Protein AF-A0A920VGA7-F1 (afdb_monomer)

Foldseek 3Di:
DLQVDQPAADEPPADQQQLDDLQVVLQVQQVSLVSNVNRYAHEYELDDDPVVCVVSVHDNVCSVVSRVQSVCSSLQQQQDQLGFDDGPVDTDGRDHDPPHHPDPPHHHYHYDDPDDDDPPPPPVPDDDDD

Structure (mmCIF, N/CA/C/O backbone):
data_AF-A0A920VGA7-F1
#
_entry.id   AF-A0A920VGA7-F1
#
loop_
_atom_site.group_PDB
_atom_site.id
_atom_site.type_symbol
_atom_site.label_atom_id
_atom_site.label_alt_id
_atom_site.label_comp_id
_atom_site.label_asym_id
_atom_site.label_entity_id
_atom_site.label_seq_id
_atom_site.pdbx_PDB_ins_code
_atom_site.Cartn_x
_atom_site.Cartn_y
_atom_site.Cartn_z
_atom_site.occupancy
_atom_site.B_iso_or_equiv
_atom_site.auth_seq_id
_atom_site.auth_comp_id
_atom_site.auth_asym_id
_atom_site.auth_atom_id
_atom_site.pdbx_PDB_model_num
ATOM 1 N N . MET A 1 1 ? 1.602 2.638 18.599 1.00 70.62 1 MET A N 1
ATOM 2 C CA . MET A 1 1 ? 0.534 3.655 18.769 1.00 70.62 1 MET A CA 1
ATOM 3 C C . MET A 1 1 ? -0.868 3.050 18.781 1.00 70.62 1 MET A C 1
ATOM 5 O O . MET A 1 1 ? -1.599 3.328 19.724 1.00 70.62 1 MET A O 1
ATOM 9 N N . ALA A 1 2 ? -1.231 2.187 17.821 1.00 75.81 2 ALA A N 1
ATOM 10 C CA . ALA A 1 2 ? -2.566 1.571 17.742 1.00 75.81 2 ALA A CA 1
ATOM 11 C C . ALA A 1 2 ? -3.038 0.872 19.026 1.00 75.81 2 ALA A C 1
ATOM 13 O O . ALA A 1 2 ? -4.103 1.208 19.531 1.00 75.81 2 ALA A O 1
ATOM 14 N N . GLY A 1 3 ? -2.209 0.010 19.623 1.00 83.88 3 GLY A N 1
ATOM 15 C CA . GLY A 1 3 ? -2.553 -0.677 20.876 1.00 83.88 3 GLY A CA 1
ATOM 16 C C . GLY A 1 3 ? -2.534 0.197 22.140 1.00 83.88 3 GLY A C 1
ATOM 17 O O . GLY A 1 3 ? -2.891 -0.275 23.213 1.00 83.88 3 GLY A O 1
ATOM 18 N N . ARG A 1 4 ? -2.097 1.463 22.053 1.00 88.69 4 ARG A N 1
ATOM 19 C CA . ARG A 1 4 ? -1.989 2.377 23.210 1.00 88.69 4 ARG A CA 1
ATOM 20 C C . ARG A 1 4 ? -3.116 3.409 23.266 1.00 88.69 4 ARG A C 1
ATOM 22 O O . ARG A 1 4 ? -3.335 4.001 24.316 1.00 88.69 4 ARG A O 1
ATOM 29 N N . THR A 1 5 ? -3.835 3.627 22.166 1.00 89.31 5 THR A N 1
ATOM 30 C CA . THR A 1 5 ? -4.934 4.596 22.080 1.00 89.31 5 THR A CA 1
ATOM 31 C C . THR A 1 5 ? -6.226 3.888 21.691 1.00 89.31 5 THR A C 1
ATOM 33 O O . THR A 1 5 ? -6.201 2.943 20.911 1.00 89.31 5 THR A O 1
ATOM 36 N N . LYS A 1 6 ? -7.367 4.346 22.223 1.00 87.44 6 LYS A N 1
ATOM 37 C CA . LYS A 1 6 ? -8.682 3.734 21.944 1.00 87.44 6 LYS A CA 1
ATOM 38 C C . LYS A 1 6 ? -9.578 4.555 21.009 1.00 87.44 6 LYS A C 1
ATOM 40 O O . LYS A 1 6 ? -10.495 4.002 20.425 1.00 87.44 6 LYS A O 1
ATOM 45 N N . LYS A 1 7 ? -9.339 5.868 20.884 1.00 89.38 7 LYS A N 1
ATOM 46 C CA . LYS A 1 7 ? -10.227 6.796 20.149 1.00 89.38 7 LYS A CA 1
ATOM 47 C C . LYS A 1 7 ? -9.566 7.500 18.961 1.00 89.38 7 LYS A C 1
ATOM 49 O O . LYS A 1 7 ? -10.238 7.844 18.000 1.00 89.38 7 LYS A O 1
ATOM 54 N N . ILE A 1 8 ? -8.257 7.731 19.028 1.00 92.12 8 ILE A N 1
ATOM 55 C CA . ILE A 1 8 ? -7.532 8.556 18.049 1.00 92.12 8 ILE A CA 1
ATOM 56 C C . ILE A 1 8 ? -7.408 7.808 16.716 1.00 92.12 8 ILE A C 1
ATOM 58 O O . ILE A 1 8 ? -7.026 6.641 16.719 1.00 92.12 8 ILE A O 1
ATOM 62 N N . ARG A 1 9 ? -7.697 8.452 15.581 1.00 91.31 9 ARG A N 1
ATOM 63 C CA . ARG A 1 9 ? -7.437 7.865 14.253 1.00 91.31 9 ARG A CA 1
ATOM 64 C C . ARG A 1 9 ? -5.946 7.900 13.925 1.00 91.31 9 ARG A C 1
ATOM 66 O O . ARG A 1 9 ? -5.242 8.816 14.340 1.00 91.31 9 ARG A O 1
ATOM 73 N N . ILE A 1 10 ? -5.467 6.901 13.195 1.00 90.75 10 ILE A N 1
ATOM 74 C CA . ILE A 1 10 ? -4.052 6.727 12.863 1.00 90.75 10 ILE A CA 1
ATOM 75 C C . ILE A 1 10 ? -3.914 6.914 11.367 1.00 90.75 10 ILE A C 1
ATOM 77 O O . ILE A 1 10 ? -4.550 6.198 10.605 1.00 90.75 10 ILE A O 1
ATOM 81 N N . GLY A 1 11 ? -3.112 7.891 10.960 1.00 89.81 11 GLY A N 1
ATOM 82 C CA . GLY A 1 11 ? -2.849 8.174 9.557 1.00 89.81 11 GLY A CA 1
ATOM 83 C C . GLY A 1 11 ? -1.394 7.930 9.196 1.00 89.81 11 GLY A C 1
ATOM 84 O O . GLY A 1 11 ? -0.508 8.237 9.994 1.00 89.81 11 GLY A O 1
ATOM 85 N N . THR A 1 12 ? -1.149 7.435 7.988 1.00 89.00 12 THR A N 1
ATOM 86 C CA . THR A 1 12 ? 0.165 7.544 7.342 1.00 89.00 12 THR A CA 1
ATOM 87 C C . THR A 1 12 ? 0.234 8.880 6.596 1.00 89.00 12 THR A C 1
ATOM 89 O O . THR A 1 12 ? -0.735 9.306 5.972 1.00 89.00 12 THR A O 1
ATOM 92 N N . GLY A 1 13 ? 1.355 9.596 6.690 1.00 85.38 13 GLY A N 1
ATOM 93 C CA . GLY A 1 13 ? 1.503 10.935 6.103 1.00 85.38 13 GLY A CA 1
ATOM 94 C C . GLY A 1 13 ? 2.818 11.120 5.350 1.00 85.38 13 GLY A C 1
ATOM 95 O O . GLY A 1 13 ? 3.577 12.017 5.690 1.00 85.38 13 GLY A O 1
ATOM 96 N N . VAL A 1 14 ? 3.170 10.310 4.352 1.00 87.12 14 VAL A N 1
ATOM 97 C CA . VAL A 1 14 ? 2.407 9.283 3.611 1.00 87.12 14 VAL A CA 1
ATOM 98 C C . VAL A 1 14 ? 3.257 8.022 3.444 1.00 87.12 14 VAL A C 1
ATOM 100 O O . VAL A 1 14 ? 4.476 8.098 3.565 1.00 87.12 14 VAL A O 1
ATOM 103 N N . SER A 1 15 ? 2.635 6.887 3.129 1.00 90.56 15 SER A N 1
ATOM 104 C CA . SER A 1 15 ? 3.348 5.687 2.678 1.00 90.56 15 SER A CA 1
ATOM 105 C C . SER A 1 15 ? 3.719 5.830 1.202 1.00 90.56 15 SER A C 1
ATOM 107 O O . SER A 1 15 ? 2.848 6.091 0.369 1.00 90.56 15 SER A O 1
ATOM 109 N N . VAL A 1 16 ? 5.005 5.682 0.873 1.00 91.88 16 VAL A N 1
ATOM 110 C CA . VAL A 1 16 ? 5.499 5.783 -0.509 1.00 91.88 16 VAL A CA 1
ATOM 111 C C . VAL A 1 16 ? 5.435 4.411 -1.169 1.00 91.88 16 VAL A C 1
ATOM 113 O O . VAL A 1 16 ? 6.332 3.598 -0.985 1.00 91.88 16 VAL A O 1
ATOM 116 N N . LEU A 1 17 ? 4.365 4.143 -1.917 1.00 91.56 17 LEU A N 1
ATOM 117 C CA . LEU A 1 17 ? 4.022 2.775 -2.328 1.00 91.56 17 LEU A CA 1
ATOM 118 C C . LEU A 1 17 ? 5.068 2.120 -3.236 1.00 91.56 17 LEU A C 1
ATOM 120 O O . LEU A 1 17 ? 5.325 0.934 -3.095 1.00 91.56 17 LEU A O 1
ATOM 124 N N . ASN A 1 18 ? 5.729 2.897 -4.094 1.00 92.19 18 ASN A N 1
ATOM 125 C CA . ASN A 1 18 ? 6.687 2.383 -5.080 1.00 92.19 18 ASN A CA 1
ATOM 126 C C . ASN A 1 18 ? 7.927 1.699 -4.490 1.00 92.19 18 ASN A C 1
ATOM 128 O O . ASN A 1 18 ? 8.670 1.061 -5.228 1.00 92.19 18 ASN A O 1
ATOM 132 N N . PHE A 1 19 ? 8.174 1.845 -3.188 1.00 91.56 19 PHE A N 1
ATOM 133 C CA . PHE A 1 19 ? 9.302 1.206 -2.507 1.00 91.56 19 PHE A CA 1
ATOM 134 C C . PHE A 1 19 ? 8.919 -0.090 -1.793 1.00 91.56 19 PHE A C 1
ATOM 136 O O . PHE A 1 19 ? 9.764 -0.703 -1.143 1.00 91.56 19 PHE A O 1
ATOM 143 N N . HIS A 1 20 ? 7.658 -0.501 -1.895 1.00 91.31 20 HIS A N 1
ATOM 144 C CA . HIS A 1 20 ? 7.130 -1.661 -1.202 1.00 91.31 20 HIS A CA 1
ATOM 145 C C . HIS A 1 20 ? 6.512 -2.649 -2.183 1.00 91.31 20 HIS A C 1
ATOM 147 O O . HIS A 1 20 ? 6.045 -2.287 -3.262 1.00 91.31 20 HIS A O 1
ATOM 153 N N . ASP A 1 21 ? 6.500 -3.911 -1.773 1.00 92.62 21 ASP A N 1
ATOM 154 C CA . ASP A 1 21 ? 5.732 -4.937 -2.456 1.00 92.62 21 ASP A CA 1
ATOM 155 C C . ASP A 1 21 ? 4.225 -4.717 -2.200 1.00 92.62 21 ASP A C 1
ATOM 157 O O . ASP A 1 21 ? 3.832 -4.475 -1.050 1.00 92.62 21 ASP A O 1
ATOM 161 N N . PRO A 1 22 ? 3.375 -4.769 -3.242 1.00 93.38 22 PRO A N 1
ATOM 162 C CA . PRO A 1 22 ? 1.951 -4.470 -3.114 1.00 93.38 22 PRO A CA 1
ATOM 163 C C . PRO A 1 22 ? 1.196 -5.472 -2.232 1.00 93.38 22 PRO A C 1
ATOM 165 O O . PRO A 1 22 ? 0.268 -5.076 -1.525 1.00 93.38 22 PRO A O 1
ATOM 168 N N . VAL A 1 23 ? 1.587 -6.751 -2.235 1.00 94.50 23 VAL A N 1
ATOM 169 C CA . VAL A 1 23 ? 0.926 -7.796 -1.440 1.00 94.50 23 VAL A CA 1
ATOM 170 C C . VAL A 1 23 ? 1.232 -7.583 0.035 1.00 94.50 23 VAL A C 1
ATOM 172 O O . VAL A 1 23 ? 0.313 -7.484 0.849 1.00 94.50 23 VAL A O 1
ATOM 175 N N . PHE A 1 24 ? 2.514 -7.424 0.372 1.00 93.50 24 PHE A N 1
ATOM 176 C CA . PHE A 1 24 ? 2.919 -7.148 1.749 1.00 93.50 24 PHE A CA 1
ATOM 177 C C . PHE A 1 24 ? 2.314 -5.841 2.263 1.00 93.50 24 PHE A C 1
ATOM 179 O O . PHE A 1 24 ? 1.813 -5.794 3.386 1.00 93.50 24 PHE A O 1
ATOM 186 N N . MET A 1 25 ? 2.288 -4.793 1.434 1.00 93.25 25 MET A N 1
ATOM 187 C CA . MET A 1 25 ? 1.650 -3.530 1.794 1.00 93.25 25 MET A CA 1
ATOM 188 C C . MET A 1 25 ? 0.174 -3.737 2.143 1.00 93.25 25 MET A C 1
ATOM 190 O O . MET A 1 25 ? -0.275 -3.220 3.167 1.00 93.25 25 MET A O 1
ATOM 194 N N . ALA A 1 26 ? -0.573 -4.501 1.340 1.00 94.50 26 ALA A N 1
ATOM 195 C CA . ALA A 1 26 ? -1.985 -4.789 1.583 1.00 94.50 26 ALA A CA 1
ATOM 196 C C . ALA A 1 26 ? -2.207 -5.556 2.897 1.00 94.50 26 ALA A C 1
ATOM 198 O O . ALA A 1 26 ? -3.116 -5.214 3.659 1.00 94.50 26 ALA A O 1
ATOM 199 N N . GLU A 1 27 ? -1.366 -6.545 3.202 1.00 94.81 27 GLU A N 1
ATOM 200 C CA . GLU A 1 27 ? -1.445 -7.318 4.446 1.00 94.81 27 GLU A CA 1
ATOM 201 C C . GLU A 1 27 ? -1.097 -6.484 5.682 1.00 94.81 27 GLU A C 1
ATOM 203 O O . GLU A 1 27 ? -1.836 -6.491 6.670 1.00 94.81 27 GLU A O 1
ATOM 208 N N . GLU A 1 28 ? -0.003 -5.721 5.641 1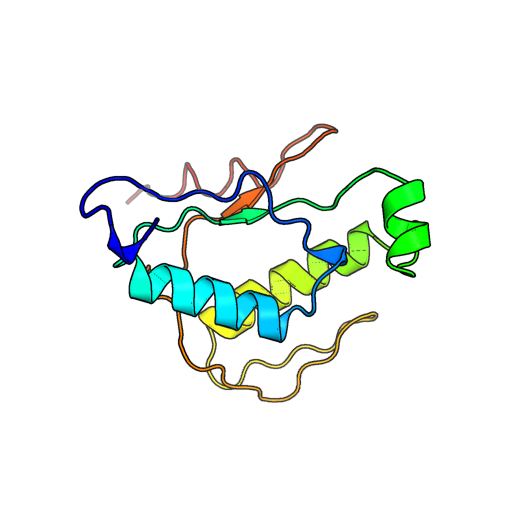.00 94.44 28 GLU A N 1
ATOM 209 C CA . GLU A 1 28 ? 0.447 -4.905 6.773 1.00 94.44 28 GLU A CA 1
ATOM 210 C C . GLU A 1 28 ? -0.580 -3.837 7.146 1.00 94.44 28 GLU A C 1
ATOM 212 O O . GLU A 1 28 ? -0.869 -3.593 8.322 1.00 94.44 28 GLU A O 1
ATOM 217 N N . THR A 1 29 ? -1.162 -3.201 6.136 1.00 94.25 29 THR A N 1
ATOM 218 C CA . THR A 1 29 ? -2.160 -2.149 6.320 1.00 94.25 29 THR A CA 1
ATOM 219 C C . THR A 1 29 ? -3.513 -2.722 6.742 1.00 94.25 29 THR A C 1
ATOM 221 O O . THR A 1 29 ? -4.160 -2.139 7.615 1.00 94.25 29 THR A O 1
ATOM 224 N N . ALA A 1 30 ? -3.908 -3.897 6.240 1.00 95.06 30 ALA A N 1
ATOM 225 C CA . ALA A 1 30 ? -5.067 -4.635 6.742 1.00 95.06 30 ALA A CA 1
ATOM 226 C C . ALA A 1 30 ? -4.892 -5.055 8.207 1.00 95.06 30 ALA A C 1
ATOM 228 O O . ALA A 1 30 ? -5.793 -4.871 9.030 1.00 95.06 30 ALA A O 1
ATOM 229 N N . MET A 1 31 ? -3.710 -5.561 8.563 1.00 94.88 31 MET A N 1
ATOM 230 C CA . MET A 1 31 ? -3.366 -5.911 9.937 1.00 94.88 31 MET A CA 1
ATOM 231 C C . MET A 1 31 ? -3.404 -4.678 10.839 1.00 94.88 31 MET A C 1
ATOM 233 O O . MET A 1 31 ? -3.961 -4.730 11.937 1.00 94.88 31 MET A O 1
ATOM 237 N N . LEU A 1 32 ? -2.851 -3.551 10.390 1.00 93.81 32 LEU A N 1
ATOM 238 C CA . LEU A 1 32 ? -2.897 -2.301 11.139 1.00 93.81 32 LEU A CA 1
ATOM 239 C C . LEU A 1 32 ? -4.337 -1.818 11.340 1.00 93.81 32 LEU A C 1
ATOM 241 O O . LEU A 1 32 ? -4.675 -1.371 12.438 1.00 93.81 32 LEU A O 1
ATOM 245 N N . ASP A 1 33 ? -5.189 -1.928 10.322 1.00 95.00 33 ASP A N 1
ATOM 246 C CA . ASP A 1 33 ? -6.603 -1.586 10.431 1.00 95.00 33 ASP A CA 1
ATOM 247 C C . ASP A 1 33 ? -7.305 -2.444 11.492 1.00 95.00 33 ASP A C 1
ATOM 249 O O . ASP A 1 33 ? -7.943 -1.907 12.405 1.00 95.00 33 ASP A O 1
ATOM 253 N N . LEU A 1 34 ? -7.077 -3.759 11.456 1.00 93.62 34 LEU A N 1
ATOM 254 C CA . LEU A 1 34 ? -7.617 -4.714 12.422 1.00 93.62 34 LEU A CA 1
ATOM 255 C C . LEU A 1 34 ? -7.138 -4.420 13.851 1.00 93.62 34 LEU A C 1
ATOM 257 O O . LEU A 1 34 ? -7.950 -4.278 14.766 1.00 93.62 34 LEU A O 1
ATOM 261 N N . LEU A 1 35 ? -5.828 -4.252 14.046 1.00 93.06 35 LEU A N 1
ATOM 262 C CA . LEU A 1 35 ? -5.232 -3.937 15.349 1.00 93.06 35 LEU A CA 1
ATOM 263 C C . LEU A 1 35 ? -5.661 -2.564 15.871 1.00 93.06 35 LEU A C 1
ATOM 265 O O . LEU A 1 35 ? -5.708 -2.333 17.082 1.00 93.06 35 LEU A O 1
ATOM 269 N N . SER A 1 36 ? -5.956 -1.627 14.970 1.00 93.00 36 SER A N 1
ATOM 270 C CA . SER A 1 36 ? -6.480 -0.318 15.337 1.00 93.00 36 SER A CA 1
ATOM 271 C C . SER A 1 36 ? -7.976 -0.353 15.661 1.00 93.00 36 SER A C 1
ATOM 273 O O . SER A 1 36 ? -8.451 0.569 16.324 1.00 93.00 36 SER A O 1
ATOM 275 N N . GLY A 1 37 ? -8.705 -1.398 15.264 1.00 93.31 37 GLY A N 1
ATOM 276 C CA . GLY A 1 37 ? -10.159 -1.468 15.378 1.00 93.31 37 GLY A CA 1
ATOM 277 C C . GLY A 1 37 ? -10.864 -0.519 14.408 1.00 93.31 37 GLY A C 1
ATOM 278 O O . GLY A 1 37 ? -11.794 0.177 14.806 1.00 93.31 37 GLY A O 1
ATOM 279 N N . GLY A 1 38 ? -10.391 -0.431 13.163 1.00 94.50 38 GLY A N 1
ATOM 280 C CA . GLY A 1 38 ? -11.033 0.373 12.120 1.00 94.50 38 GLY A CA 1
ATOM 281 C C . GLY A 1 38 ? -10.719 1.870 12.175 1.00 94.50 38 GLY A C 1
ATOM 282 O O . GLY A 1 38 ? -11.560 2.723 11.863 1.00 94.50 38 GLY A O 1
ATOM 283 N N . ARG A 1 39 ? -9.531 2.223 12.670 1.00 94.62 39 ARG A N 1
ATOM 284 C CA . ARG A 1 39 ? -9.102 3.613 12.879 1.00 94.62 39 ARG A CA 1
ATOM 285 C C . ARG A 1 39 ? -8.000 4.042 11.917 1.00 94.62 39 ARG A C 1
ATOM 287 O O . ARG A 1 39 ? -7.414 5.107 12.138 1.00 94.62 39 ARG A O 1
ATOM 294 N N . LEU A 1 40 ? -7.714 3.255 10.885 1.00 94.62 40 LEU A N 1
ATOM 295 C CA . LEU A 1 40 ? -6.679 3.569 9.913 1.00 94.62 40 LEU A CA 1
ATOM 296 C C . LEU A 1 40 ? -7.183 4.597 8.887 1.00 94.62 40 LEU A C 1
ATOM 298 O O . LEU A 1 40 ? -8.288 4.512 8.359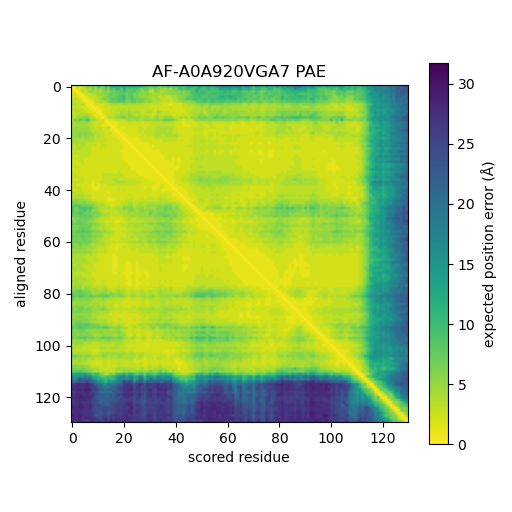 1.00 94.62 40 LEU A O 1
ATOM 302 N N . ASN A 1 41 ? -6.349 5.590 8.603 1.00 93.19 41 ASN A N 1
ATOM 303 C CA . ASN A 1 41 ? -6.421 6.448 7.428 1.00 93.19 41 ASN A CA 1
ATOM 304 C C . ASN A 1 41 ? -5.165 6.161 6.601 1.00 93.19 41 ASN A C 1
ATOM 306 O O . ASN A 1 41 ? -4.056 6.514 7.006 1.00 93.19 41 ASN A O 1
ATOM 310 N N . PHE A 1 42 ? -5.322 5.503 5.463 1.00 93.25 42 PHE A N 1
ATOM 311 C CA . PHE A 1 42 ? -4.195 5.081 4.651 1.00 93.25 42 PHE A CA 1
ATOM 312 C C . PHE A 1 42 ? -3.773 6.203 3.698 1.00 93.25 42 PHE A C 1
ATOM 314 O O . PHE A 1 42 ? -4.300 6.361 2.602 1.00 93.25 42 PHE A O 1
ATOM 321 N N . 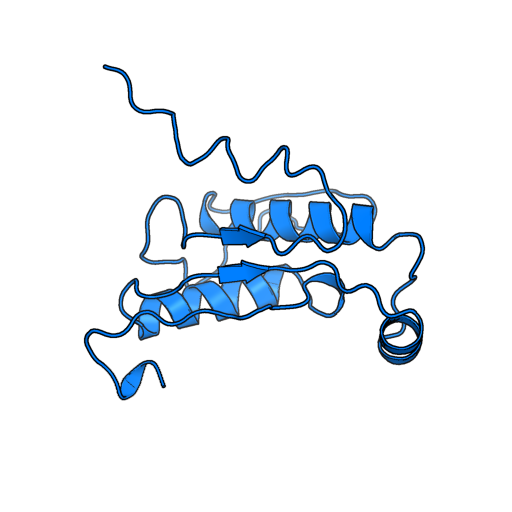GLY A 1 43 ? -2.844 7.044 4.141 1.00 92.62 43 GLY A N 1
ATOM 322 C CA . GLY A 1 43 ? -2.225 8.055 3.296 1.00 92.62 43 GLY A CA 1
ATOM 323 C C . GLY A 1 43 ? -1.174 7.435 2.382 1.00 92.62 43 GLY A C 1
ATOM 324 O O . GLY A 1 43 ? -0.191 6.864 2.858 1.00 92.62 43 GLY A O 1
ATOM 325 N N . ILE A 1 44 ? -1.366 7.591 1.079 1.00 92.56 44 ILE A N 1
ATOM 326 C CA . ILE A 1 44 ? -0.527 7.018 0.029 1.00 92.56 44 ILE A CA 1
ATOM 327 C C . ILE A 1 44 ? 0.126 8.117 -0.804 1.00 92.56 44 ILE A C 1
ATOM 329 O O . ILE A 1 44 ? -0.422 9.208 -0.995 1.00 92.56 44 ILE A O 1
ATOM 333 N N . GLY A 1 45 ? 1.320 7.831 -1.306 1.00 90.88 45 GLY A N 1
ATOM 334 C CA . GLY A 1 45 ? 2.057 8.727 -2.176 1.00 90.88 45 GLY A CA 1
ATOM 335 C C . GLY A 1 45 ? 2.962 7.975 -3.138 1.00 90.88 45 GLY A C 1
ATOM 336 O O . GLY A 1 45 ? 3.426 6.873 -2.863 1.00 90.88 45 GLY A O 1
ATOM 337 N N . ARG A 1 46 ? 3.236 8.617 -4.271 1.00 89.94 46 ARG A N 1
ATOM 338 C CA . ARG A 1 46 ? 4.136 8.093 -5.301 1.00 89.94 46 ARG A CA 1
ATOM 339 C C . ARG A 1 46 ? 5.611 8.277 -4.938 1.00 89.94 46 ARG A C 1
ATOM 341 O O . ARG A 1 46 ? 6.437 7.474 -5.326 1.00 89.94 46 ARG A O 1
ATOM 348 N N . GLY A 1 47 ? 5.971 9.331 -4.203 1.00 87.62 47 GLY A N 1
ATOM 349 C CA . GLY A 1 47 ? 7.376 9.745 -4.039 1.00 87.62 47 GLY A CA 1
ATOM 350 C C . GLY A 1 47 ? 7.908 10.459 -5.291 1.00 87.62 47 GLY A C 1
ATOM 351 O O . GLY A 1 47 ? 7.470 10.179 -6.408 1.00 87.62 47 GLY A O 1
ATOM 352 N N . GLN A 1 48 ? 8.767 11.467 -5.119 1.00 84.62 48 GLN A N 1
ATOM 353 C CA . GLN A 1 48 ? 9.193 12.374 -6.206 1.00 84.62 48 GLN A CA 1
ATOM 354 C C . GLN A 1 48 ? 10.712 12.581 -6.285 1.00 84.62 48 GLN A C 1
ATOM 356 O O . GLN A 1 48 ? 11.183 13.246 -7.200 1.00 84.62 48 GLN A O 1
ATOM 361 N N . VAL A 1 49 ? 11.489 12.064 -5.335 1.00 88.19 49 VAL A N 1
ATOM 362 C CA . VAL A 1 49 ? 12.915 12.384 -5.244 1.00 88.19 49 VAL A CA 1
ATOM 363 C C . VAL A 1 49 ? 13.720 11.337 -6.009 1.00 88.19 49 VAL A C 1
ATOM 365 O O . VAL A 1 49 ? 13.792 10.186 -5.594 1.00 88.19 49 VAL A O 1
ATOM 368 N N . VAL A 1 50 ? 14.363 11.737 -7.110 1.00 88.31 50 VAL A N 1
ATOM 369 C CA . VAL A 1 50 ? 15.155 10.837 -7.980 1.00 88.31 50 VAL A CA 1
ATOM 370 C C . VAL A 1 50 ? 16.223 10.066 -7.194 1.00 88.31 50 VAL A C 1
ATOM 372 O O . VAL A 1 50 ? 16.417 8.873 -7.407 1.00 88.31 50 VAL A O 1
ATOM 375 N N . TYR A 1 51 ? 16.876 10.726 -6.232 1.00 90.75 51 TYR A N 1
ATOM 376 C CA . TYR A 1 51 ? 17.871 10.092 -5.366 1.00 90.75 51 TYR A CA 1
ATOM 377 C C . TYR A 1 51 ? 17.291 8.936 -4.535 1.00 90.75 51 TYR A C 1
ATOM 379 O O . TYR A 1 51 ? 17.961 7.922 -4.363 1.00 90.75 51 TYR A O 1
ATOM 387 N N . GLU A 1 52 ? 16.051 9.036 -4.046 1.00 89.31 52 GLU A N 1
ATOM 388 C CA . GLU A 1 52 ? 15.418 7.938 -3.300 1.00 89.31 52 GLU A CA 1
ATOM 389 C C . GLU A 1 52 ? 15.237 6.721 -4.213 1.00 89.31 52 GLU A C 1
ATOM 391 O O . GLU A 1 52 ? 15.678 5.627 -3.876 1.00 89.31 52 GLU A O 1
ATOM 396 N N . TYR A 1 53 ? 14.703 6.929 -5.416 1.00 91.88 53 TYR A N 1
ATOM 397 C CA . TYR A 1 53 ? 14.499 5.868 -6.406 1.00 91.88 53 TYR A CA 1
ATOM 398 C C . TYR A 1 53 ? 15.795 5.150 -6.785 1.00 91.88 53 TYR A C 1
ATOM 400 O O . TYR A 1 53 ? 15.834 3.919 -6.798 1.00 91.88 53 TYR A O 1
ATOM 408 N N . ALA A 1 54 ? 16.879 5.903 -6.987 1.00 91.19 54 ALA A N 1
ATOM 409 C CA . ALA A 1 54 ? 18.194 5.330 -7.257 1.00 91.19 54 ALA A CA 1
ATOM 410 C C . ALA A 1 54 ? 18.683 4.416 -6.115 1.00 91.19 54 ALA A C 1
ATOM 412 O O . ALA A 1 54 ? 19.226 3.343 -6.375 1.00 91.19 54 ALA A O 1
ATOM 413 N N . ASN A 1 55 ? 18.453 4.794 -4.851 1.00 93.00 55 ASN A N 1
ATOM 414 C CA . ASN A 1 55 ? 18.849 3.980 -3.695 1.00 93.00 55 ASN A CA 1
ATOM 415 C C . ASN A 1 55 ? 17.962 2.746 -3.499 1.00 93.00 55 ASN A C 1
ATOM 417 O O . ASN A 1 55 ? 18.467 1.682 -3.142 1.00 93.00 55 ASN A O 1
ATOM 421 N N . PHE A 1 56 ? 16.660 2.869 -3.764 1.00 90.56 56 PHE A N 1
ATOM 422 C CA . PHE A 1 56 ? 15.719 1.747 -3.731 1.00 90.56 56 PHE A CA 1
ATOM 423 C C . PHE A 1 56 ? 15.796 0.860 -4.981 1.00 90.56 56 PHE A C 1
ATOM 425 O O . PHE A 1 56 ? 15.134 -0.173 -5.032 1.00 90.56 56 PHE A O 1
ATOM 432 N N . LYS A 1 57 ? 16.636 1.224 -5.964 1.00 91.56 57 LYS A N 1
ATOM 433 C CA . LYS A 1 57 ? 16.807 0.516 -7.244 1.00 91.56 57 LYS A CA 1
ATOM 434 C C . LYS A 1 57 ? 15.485 0.349 -8.000 1.00 91.56 57 LYS A C 1
ATOM 436 O O . LYS A 1 57 ? 15.269 -0.655 -8.674 1.00 91.56 57 LYS A O 1
ATOM 441 N N . VAL A 1 58 ? 14.612 1.344 -7.876 1.00 90.50 58 VAL A N 1
ATOM 442 C CA . VAL A 1 58 ? 13.351 1.432 -8.612 1.00 90.50 58 VAL A CA 1
ATOM 443 C C . VAL A 1 58 ? 13.544 2.452 -9.718 1.00 90.50 58 VAL A C 1
ATOM 445 O O . VAL A 1 58 ? 14.083 3.533 -9.484 1.00 90.50 58 VAL A O 1
ATOM 448 N N . ASP A 1 59 ? 13.112 2.104 -10.921 1.00 91.44 59 ASP A N 1
ATOM 449 C CA . ASP A 1 59 ? 13.157 3.029 -12.041 1.00 91.44 59 ASP A CA 1
ATOM 450 C C . ASP A 1 59 ? 12.241 4.239 -11.779 1.00 91.44 59 ASP A C 1
ATOM 452 O O . ASP A 1 59 ? 11.086 4.109 -11.365 1.00 91.44 59 ASP A O 1
ATOM 456 N N . TYR A 1 60 ? 12.800 5.432 -11.965 1.00 91.44 60 TYR A N 1
ATOM 457 C CA . TYR A 1 60 ? 12.106 6.685 -11.707 1.00 91.44 60 TYR A CA 1
ATOM 458 C C . TYR A 1 60 ? 11.099 7.012 -12.811 1.00 91.44 60 TYR A C 1
ATOM 460 O O . TYR A 1 60 ? 10.094 7.666 -12.532 1.00 91.44 60 TYR A O 1
ATOM 468 N N . ASP A 1 61 ? 11.330 6.564 -14.043 1.00 92.31 61 ASP A N 1
ATOM 469 C CA . ASP A 1 61 ? 10.465 6.932 -15.163 1.00 92.31 61 ASP A CA 1
ATOM 470 C C . ASP A 1 61 ? 9.143 6.153 -15.124 1.00 92.31 61 ASP A C 1
ATOM 472 O O . ASP A 1 61 ? 8.084 6.754 -15.287 1.00 92.31 61 ASP A O 1
ATOM 476 N N . THR A 1 62 ? 9.181 4.872 -14.741 1.00 92.44 62 THR A N 1
ATOM 477 C CA . THR A 1 62 ? 7.995 3.993 -14.585 1.00 92.44 62 THR A CA 1
ATOM 478 C C . THR A 1 62 ? 7.229 4.163 -13.266 1.00 92.44 62 THR A C 1
ATOM 480 O O . THR A 1 62 ? 6.332 3.391 -12.913 1.00 92.44 62 THR A O 1
ATOM 483 N N . ARG A 1 63 ? 7.577 5.171 -12.461 1.00 91.75 63 ARG A N 1
ATOM 484 C CA . ARG A 1 63 ? 7.033 5.335 -11.104 1.00 91.75 63 ARG A CA 1
ATOM 485 C C . ARG A 1 63 ? 5.532 5.615 -11.048 1.00 91.75 63 ARG A C 1
ATOM 487 O O . ARG A 1 63 ? 4.931 5.455 -9.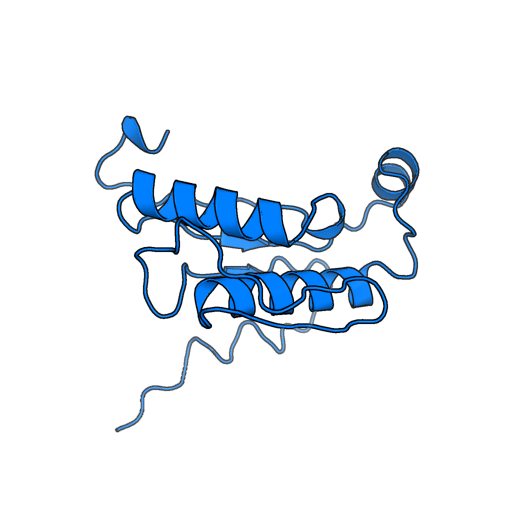989 1.00 91.75 63 ARG A O 1
ATOM 494 N N . THR A 1 64 ? 4.935 6.153 -12.108 1.00 90.81 64 THR A N 1
ATOM 495 C CA . THR A 1 64 ? 3.505 6.505 -12.092 1.00 90.81 64 THR A CA 1
ATOM 496 C C . THR A 1 64 ? 2.666 5.276 -12.385 1.00 90.81 64 THR A C 1
ATOM 498 O O . THR A 1 64 ? 1.699 5.010 -11.681 1.00 90.81 64 THR A O 1
ATOM 501 N N . GLU A 1 65 ? 3.097 4.516 -13.380 1.00 92.38 65 GLU A N 1
ATOM 502 C CA . GLU A 1 65 ? 2.541 3.251 -13.825 1.00 92.38 65 GLU A CA 1
ATOM 503 C C . GLU A 1 65 ? 2.593 2.248 -12.671 1.00 92.38 65 GLU A C 1
ATOM 505 O O . GLU A 1 65 ? 1.547 1.790 -12.215 1.00 92.38 65 GLU A O 1
ATOM 510 N N . ARG A 1 66 ? 3.781 2.044 -12.081 1.00 93.31 66 ARG A N 1
ATOM 511 C CA . ARG A 1 66 ? 3.967 1.201 -10.886 1.00 93.31 66 ARG A CA 1
ATOM 512 C C . ARG A 1 66 ? 3.063 1.616 -9.731 1.00 93.31 66 ARG A C 1
ATOM 514 O O . ARG A 1 66 ? 2.452 0.764 -9.099 1.00 93.31 66 ARG A O 1
ATOM 521 N N . PHE A 1 67 ? 2.955 2.918 -9.463 1.00 93.56 67 PHE A N 1
ATOM 522 C CA . PHE A 1 67 ? 2.127 3.413 -8.365 1.00 93.56 67 PHE A CA 1
ATOM 523 C C . PHE A 1 67 ? 0.655 3.056 -8.563 1.00 93.56 67 PHE A C 1
ATOM 525 O O . PHE A 1 67 ? 0.009 2.606 -7.619 1.00 93.56 67 PHE A O 1
ATOM 532 N N . ASN A 1 68 ? 0.138 3.244 -9.777 1.00 93.06 68 ASN A N 1
ATOM 533 C CA . ASN A 1 68 ? -1.245 2.912 -10.100 1.00 93.06 68 ASN A CA 1
ATOM 534 C C . ASN A 1 68 ? -1.491 1.401 -9.971 1.00 93.06 68 ASN A C 1
ATOM 536 O O . ASN A 1 68 ? -2.440 1.016 -9.295 1.00 93.06 68 ASN A O 1
ATOM 540 N N . GLU A 1 69 ? -0.596 0.559 -10.507 1.00 95.12 69 GLU A N 1
ATOM 541 C CA . GLU A 1 69 ? -0.705 -0.901 -10.365 1.00 95.12 69 GLU A CA 1
ATOM 542 C C . GLU A 1 69 ? -0.712 -1.332 -8.889 1.00 95.12 69 GLU A C 1
ATOM 544 O O . GLU A 1 69 ? -1.540 -2.141 -8.477 1.00 95.12 69 GLU A O 1
ATOM 549 N N . ILE A 1 70 ? 0.161 -0.755 -8.055 1.00 95.19 70 ILE A N 1
ATOM 550 C CA . ILE A 1 70 ? 0.213 -1.077 -6.621 1.00 95.19 70 ILE A CA 1
ATOM 551 C C . ILE A 1 70 ? -1.087 -0.679 -5.914 1.00 95.19 70 ILE A C 1
ATOM 553 O O . ILE A 1 70 ? -1.567 -1.422 -5.055 1.00 95.19 70 ILE A O 1
ATOM 557 N N . VAL A 1 71 ? -1.666 0.477 -6.252 1.00 93.75 71 VAL A N 1
ATOM 558 C CA . VAL A 1 71 ? -2.954 0.911 -5.688 1.00 93.75 71 VAL A CA 1
ATOM 559 C C . VAL A 1 71 ? -4.065 -0.056 -6.087 1.00 93.75 71 VAL A C 1
ATOM 561 O O . VAL A 1 71 ? -4.803 -0.508 -5.210 1.00 93.75 71 VAL A O 1
ATOM 564 N N . ASP A 1 72 ? -4.150 -0.417 -7.367 1.00 93.94 72 ASP A N 1
ATOM 565 C CA . ASP A 1 72 ? -5.156 -1.352 -7.875 1.00 93.94 72 ASP A CA 1
ATOM 566 C C . ASP A 1 72 ? -5.040 -2.717 -7.195 1.00 93.94 72 ASP A C 1
ATOM 568 O O . ASP A 1 72 ? -6.039 -3.265 -6.723 1.00 93.94 72 ASP A O 1
ATOM 572 N N . ILE A 1 73 ? -3.815 -3.237 -7.070 1.00 95.69 73 ILE A N 1
ATOM 573 C CA . ILE A 1 73 ? -3.555 -4.512 -6.400 1.00 95.69 73 ILE A CA 1
ATOM 574 C C . ILE A 1 73 ? -3.944 -4.441 -4.925 1.00 95.69 73 ILE A C 1
ATOM 576 O O . ILE A 1 73 ? -4.634 -5.330 -4.431 1.00 95.69 73 ILE A O 1
ATOM 580 N N . THR A 1 74 ? -3.561 -3.374 -4.220 1.00 94.62 74 THR A N 1
ATOM 581 C CA . THR A 1 74 ? -3.868 -3.218 -2.789 1.00 94.62 74 THR A CA 1
ATOM 582 C C . THR A 1 74 ? -5.380 -3.202 -2.547 1.00 94.62 74 THR A C 1
ATOM 584 O O . THR A 1 74 ? -5.889 -3.930 -1.694 1.00 94.62 74 THR A O 1
ATOM 587 N N . LEU A 1 75 ? -6.120 -2.403 -3.322 1.00 92.88 75 LEU A N 1
ATOM 588 C CA . LEU A 1 75 ? -7.578 -2.311 -3.208 1.00 92.88 75 LEU A CA 1
ATOM 589 C C . LEU A 1 75 ? -8.270 -3.614 -3.628 1.00 92.88 75 LEU A C 1
ATOM 591 O O . LEU A 1 75 ? -9.252 -4.028 -3.000 1.00 92.88 75 LEU A O 1
ATOM 595 N N . GLY A 1 76 ? -7.745 -4.269 -4.663 1.00 93.88 76 GLY A N 1
ATOM 596 C CA . GLY A 1 76 ? -8.220 -5.549 -5.166 1.00 93.88 76 GLY A CA 1
ATOM 597 C C . GLY A 1 76 ? -8.104 -6.666 -4.136 1.00 93.88 76 GLY A C 1
ATOM 598 O O . GLY A 1 76 ? -9.105 -7.324 -3.842 1.00 93.88 76 GLY A O 1
ATOM 599 N N . LEU A 1 77 ? -6.926 -6.814 -3.523 1.00 94.88 77 LEU A N 1
ATOM 600 C CA . LEU A 1 77 ? -6.644 -7.819 -2.492 1.00 94.88 77 LEU A CA 1
ATOM 601 C C . LEU A 1 77 ? -7.532 -7.659 -1.252 1.00 94.88 77 LEU A C 1
ATOM 603 O O . LEU A 1 77 ? -7.950 -8.649 -0.654 1.00 9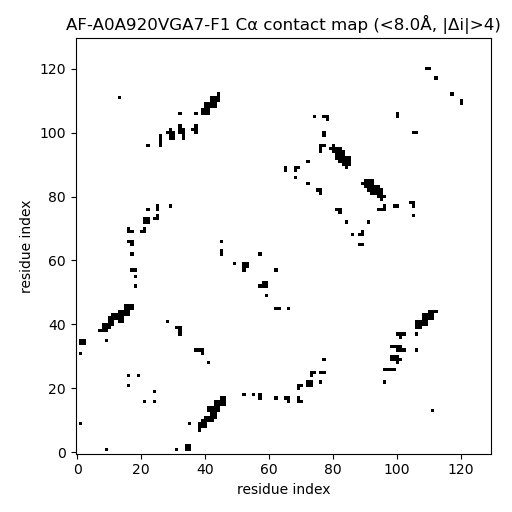4.88 77 LEU A O 1
ATOM 607 N N . TRP A 1 78 ? -7.868 -6.427 -0.867 1.00 94.25 78 TRP A N 1
ATOM 608 C CA . TRP A 1 78 ? -8.780 -6.183 0.256 1.00 94.25 78 TRP A CA 1
ATOM 609 C C . TRP A 1 78 ? -10.242 -6.510 -0.043 1.00 94.25 78 TRP A C 1
ATOM 611 O O . TRP A 1 78 ? -10.998 -6.847 0.873 1.00 94.25 78 TRP A O 1
ATOM 621 N N . SER A 1 79 ? -10.654 -6.354 -1.300 1.00 90.81 79 SER A N 1
ATOM 622 C CA . SER A 1 79 ? -12.068 -6.378 -1.685 1.00 90.81 79 SER A CA 1
ATOM 623 C C . SER A 1 79 ? -12.500 -7.715 -2.286 1.00 90.81 79 SER A C 1
ATOM 625 O O . SER A 1 79 ? -13.672 -8.076 -2.184 1.00 90.81 79 SER A O 1
ATOM 627 N N . THR A 1 80 ? -11.568 -8.455 -2.892 1.00 90.50 80 THR A N 1
ATOM 628 C CA . THR A 1 80 ? -11.861 -9.640 -3.706 1.00 90.50 80 THR A CA 1
ATOM 629 C C . THR A 1 80 ? -11.055 -10.846 -3.214 1.00 90.50 80 THR A C 1
ATOM 631 O O . THR A 1 80 ? -9.834 -10.864 -3.354 1.00 90.50 80 THR A O 1
ATOM 634 N N . PRO A 1 81 ? -11.699 -11.887 -2.660 1.00 88.94 81 PRO A N 1
ATOM 635 C CA . PRO A 1 81 ? -11.020 -13.146 -2.361 1.00 88.94 81 PRO A CA 1
ATOM 636 C C . PRO A 1 81 ? -10.475 -13.799 -3.639 1.00 88.94 81 PRO A C 1
ATOM 638 O O . PRO A 1 81 ? -11.201 -13.904 -4.625 1.00 88.94 81 PRO A O 1
ATOM 641 N N . GLY A 1 82 ? -9.222 -14.263 -3.617 1.00 90.50 82 GLY A N 1
ATOM 642 C CA . GLY A 1 82 ? -8.583 -14.851 -4.802 1.00 90.50 82 GLY A CA 1
ATOM 643 C C . G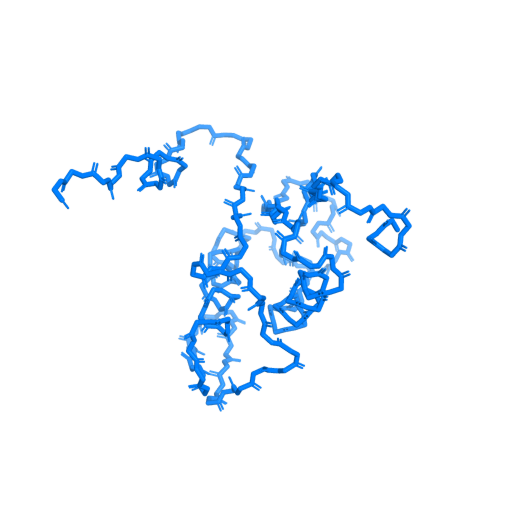LY A 1 82 ? -8.328 -13.823 -5.907 1.00 90.50 82 GLY A C 1
ATOM 644 O O . GLY A 1 82 ? -8.491 -14.126 -7.089 1.00 90.50 82 GLY A O 1
ATOM 645 N N . PHE A 1 83 ? -7.982 -12.592 -5.523 1.00 94.94 83 PHE A N 1
ATOM 646 C CA . PHE A 1 83 ? -7.730 -11.503 -6.456 1.00 94.94 83 PHE A CA 1
ATOM 647 C C . PHE A 1 83 ? -6.599 -11.860 -7.429 1.00 94.94 83 PHE A C 1
ATOM 649 O O . PHE A 1 83 ? -5.592 -12.457 -7.050 1.00 94.94 83 PHE A O 1
ATOM 656 N N . THR A 1 84 ? -6.794 -11.497 -8.694 1.00 95.75 84 THR A N 1
ATOM 657 C CA . THR A 1 84 ? -5.838 -11.730 -9.778 1.00 95.75 84 THR A CA 1
ATOM 658 C C . THR A 1 84 ? -5.587 -10.416 -10.503 1.00 95.75 84 THR A C 1
ATOM 660 O O . THR A 1 84 ? -6.529 -9.669 -10.772 1.00 95.75 84 THR A O 1
ATOM 663 N N . TYR A 1 85 ? -4.327 -10.142 -10.823 1.00 96.50 85 TYR A N 1
ATOM 664 C CA . TYR A 1 85 ? -3.893 -8.946 -11.530 1.00 96.50 85 TYR A CA 1
ATOM 665 C C . TYR A 1 85 ? -2.676 -9.261 -12.393 1.00 96.50 85 TYR A C 1
ATOM 667 O O . TYR A 1 85 ? -1.708 -9.835 -11.907 1.00 96.50 85 TYR A O 1
ATOM 675 N N . HIS A 1 86 ? -2.702 -8.848 -13.656 1.00 96.88 86 HIS A N 1
ATOM 676 C CA . HIS A 1 86 ? -1.588 -9.023 -14.586 1.00 96.88 86 HIS A CA 1
ATOM 677 C C . HIS A 1 86 ? -1.239 -7.676 -15.211 1.00 96.88 86 HIS A C 1
ATOM 679 O O . HIS A 1 86 ? -1.732 -7.332 -16.286 1.00 96.88 86 HIS A O 1
ATOM 685 N N . GLY A 1 87 ? -0.436 -6.901 -14.488 1.00 94.69 87 GLY A N 1
ATOM 686 C CA . GLY A 1 87 ? 0.107 -5.632 -14.947 1.00 94.69 87 GLY A CA 1
ATOM 687 C C . GLY A 1 87 ? 1.421 -5.797 -15.701 1.00 94.69 87 GLY A C 1
ATOM 688 O O . GLY A 1 87 ? 1.933 -6.905 -15.891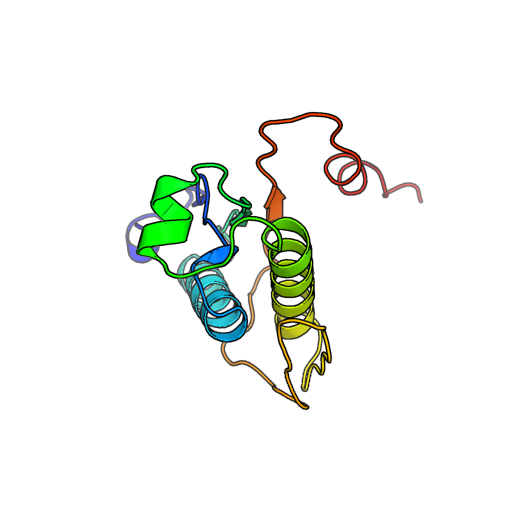 1.00 94.69 87 GLY A O 1
ATOM 689 N N . GLU A 1 88 ? 1.978 -4.664 -16.117 1.00 94.50 88 GLU A N 1
ATOM 690 C CA . GLU A 1 88 ? 3.295 -4.615 -16.749 1.00 94.50 88 GLU A CA 1
ATOM 691 C C . GLU A 1 88 ? 4.403 -4.814 -15.708 1.00 94.50 88 GLU A C 1
ATOM 693 O O . GLU A 1 88 ? 5.416 -5.460 -15.984 1.00 94.50 88 GLU A O 1
ATOM 698 N N . HIS A 1 89 ? 4.191 -4.307 -14.490 1.00 93.44 89 HIS A N 1
ATOM 699 C CA . HIS A 1 89 ? 5.194 -4.311 -13.431 1.00 93.44 89 HIS A CA 1
ATOM 700 C C . HIS A 1 89 ? 4.934 -5.371 -12.363 1.00 93.44 89 HIS A C 1
ATOM 702 O O . HIS A 1 89 ? 5.891 -5.897 -11.789 1.00 93.44 89 HIS A O 1
ATOM 708 N N . TYR A 1 90 ? 3.665 -5.680 -12.090 1.00 94.94 90 TYR A N 1
ATOM 709 C CA . TYR A 1 90 ? 3.266 -6.609 -11.039 1.00 94.94 90 TYR A CA 1
ATOM 710 C C . TYR A 1 90 ? 2.278 -7.657 -11.545 1.00 94.94 90 TYR A C 1
ATOM 712 O O . TYR A 1 90 ? 1.355 -7.370 -12.307 1.00 94.94 90 TYR A O 1
ATOM 720 N N . GLN A 1 91 ? 2.455 -8.886 -11.066 1.00 95.44 91 GLN A N 1
ATOM 721 C CA . GLN A 1 91 ? 1.566 -10.006 -11.350 1.00 95.44 91 GLN A CA 1
ATOM 722 C C . GLN A 1 91 ? 1.167 -10.673 -10.037 1.00 95.44 91 GLN A C 1
ATOM 724 O O . GLN A 1 91 ? 2.010 -10.919 -9.174 1.00 95.44 91 GLN A O 1
ATOM 729 N N . VAL A 1 92 ? -0.125 -10.934 -9.884 1.00 95.19 92 VAL A N 1
ATOM 730 C CA . VAL A 1 92 ? -0.731 -11.587 -8.727 1.00 95.19 92 VAL A CA 1
ATOM 731 C C . VAL A 1 92 ? -1.730 -12.605 -9.253 1.00 95.19 92 VAL A C 1
ATOM 733 O O . VAL A 1 92 ? -2.642 -12.241 -9.987 1.00 95.19 92 VAL A O 1
ATOM 736 N N . ASP A 1 93 ? -1.578 -13.863 -8.851 1.00 94.94 93 ASP A N 1
ATOM 737 C CA . ASP A 1 93 ? -2.369 -14.981 -9.363 1.00 94.94 93 ASP A CA 1
ATOM 738 C C . ASP A 1 93 ? -3.238 -15.596 -8.273 1.00 94.94 93 ASP A C 1
ATOM 740 O O . ASP A 1 93 ? -2.725 -16.236 -7.354 1.00 94.94 93 ASP A O 1
ATOM 744 N N . ALA A 1 94 ? -4.558 -15.422 -8.398 1.00 93.06 94 ALA A N 1
ATOM 745 C CA . ALA A 1 94 ? -5.576 -16.023 -7.537 1.00 93.06 94 ALA A CA 1
ATOM 746 C C . ALA A 1 94 ? -5.236 -15.962 -6.036 1.00 93.06 94 ALA A C 1
ATOM 748 O O . ALA A 1 94 ? -5.436 -16.935 -5.304 1.00 93.06 94 ALA A O 1
ATOM 749 N N . LEU A 1 95 ? -4.719 -14.821 -5.570 1.00 91.62 95 LEU A N 1
ATOM 750 C CA . LEU A 1 95 ? -4.149 -14.692 -4.236 1.00 91.62 95 LEU A CA 1
ATOM 751 C C . LEU A 1 95 ? -5.203 -14.204 -3.230 1.00 91.62 95 LEU A C 1
ATOM 753 O O . LEU A 1 95 ? -5.692 -13.076 -3.338 1.00 91.62 95 LEU A O 1
ATOM 757 N N . PRO A 1 96 ? -5.568 -15.013 -2.223 1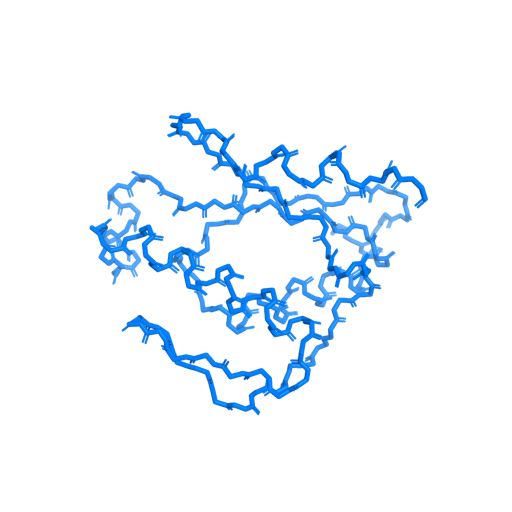.00 91.19 96 PRO A N 1
ATOM 758 C CA . PRO A 1 96 ? -6.232 -14.513 -1.031 1.00 91.19 96 PRO A CA 1
ATOM 759 C C . PRO A 1 96 ? -5.190 -14.000 -0.031 1.00 91.19 96 PRO A C 1
ATOM 761 O O . PRO A 1 96 ? -4.198 -14.676 0.233 1.00 91.19 96 PRO A O 1
ATOM 764 N N . ILE A 1 97 ? -5.450 -12.846 0.577 1.00 91.50 97 ILE A N 1
ATOM 765 C CA . ILE A 1 97 ? -4.639 -12.340 1.692 1.00 91.50 97 ILE A CA 1
ATOM 766 C C . ILE A 1 97 ? -5.351 -12.544 3.025 1.00 91.50 97 ILE A C 1
ATOM 768 O O . ILE A 1 97 ? -6.584 -12.525 3.110 1.00 91.50 97 ILE A O 1
ATOM 772 N N . ALA A 1 98 ? -4.564 -12.716 4.082 1.00 89.75 98 ALA A N 1
ATOM 773 C CA . ALA A 1 98 ? -5.052 -12.736 5.451 1.00 89.75 98 ALA A CA 1
ATOM 774 C C . ALA A 1 98 ? -4.046 -12.010 6.358 1.00 89.75 98 ALA A C 1
ATOM 776 O O . ALA A 1 98 ? -2.892 -12.424 6.424 1.00 89.75 98 ALA A O 1
ATOM 777 N N . PRO A 1 99 ? -4.461 -10.975 7.112 1.00 91.31 99 PRO A N 1
ATOM 778 C CA . PRO A 1 99 ? -5.835 -10.519 7.347 1.00 91.31 99 PRO A CA 1
ATOM 779 C C . PRO A 1 99 ? -6.394 -9.602 6.244 1.00 91.31 99 PRO A C 1
ATOM 781 O O . PRO A 1 99 ? -5.650 -9.013 5.469 1.00 91.31 99 PRO A O 1
ATOM 784 N N . VAL A 1 100 ? -7.721 -9.423 6.236 1.00 93.06 100 VAL A N 1
ATOM 785 C CA . VAL A 1 100 ? -8.405 -8.363 5.469 1.00 93.06 100 VAL A CA 1
ATOM 786 C C . VAL A 1 100 ? -8.809 -7.200 6.389 1.00 93.06 100 VAL A C 1
ATOM 788 O O . VAL A 1 100 ? -9.048 -7.434 7.580 1.00 93.06 100 VAL A O 1
ATOM 791 N N . PRO A 1 101 ? -8.914 -5.956 5.880 1.00 94.50 101 PRO A N 1
ATOM 792 C CA . PRO A 1 101 ? -9.315 -4.812 6.693 1.00 94.50 101 PRO A CA 1
ATOM 793 C C . PRO A 1 101 ? -10.721 -4.977 7.282 1.00 94.50 101 PRO A C 1
ATOM 795 O O . PRO A 1 101 ? -11.620 -5.557 6.660 1.00 94.50 101 PRO A O 1
ATOM 798 N N . ILE A 1 102 ? -10.928 -4.416 8.477 1.00 94.88 102 ILE A N 1
ATOM 799 C CA . ILE A 1 102 ? -12.239 -4.409 9.137 1.00 94.88 102 ILE A CA 1
ATOM 800 C C . ILE A 1 102 ? -13.128 -3.284 8.592 1.00 94.88 102 ILE A C 1
ATOM 802 O O . ILE A 1 102 ? -14.350 -3.431 8.545 1.00 94.88 102 ILE A O 1
ATOM 806 N N . GLN A 1 103 ? -12.533 -2.170 8.152 1.00 92.69 103 GLN A N 1
ATOM 807 C CA . GLN A 1 103 ? -13.268 -1.074 7.521 1.00 92.69 103 GLN A CA 1
ATOM 808 C C . GLN A 1 103 ? -13.808 -1.485 6.146 1.00 92.69 103 GLN A C 1
ATOM 810 O O . GLN A 1 103 ? -13.093 -2.075 5.339 1.00 92.69 103 GLN A O 1
ATOM 815 N N . LYS A 1 104 ? -15.069 -1.130 5.864 1.00 91.75 104 LYS A N 1
ATOM 816 C CA . LYS A 1 104 ? -15.732 -1.357 4.571 1.00 91.75 104 LYS A CA 1
ATOM 817 C C . LYS A 1 104 ? -15.989 -0.028 3.841 1.00 91.75 104 LYS A C 1
ATOM 819 O O . LYS A 1 104 ? -16.355 0.937 4.513 1.00 91.75 104 LYS A O 1
ATOM 824 N N . PRO A 1 105 ? -15.837 0.035 2.501 1.00 88.00 105 PRO A N 1
ATOM 825 C CA . PRO A 1 105 ? -15.337 -1.028 1.613 1.00 88.00 105 PRO A CA 1
ATOM 826 C C . PRO A 1 105 ? -13.850 -1.361 1.841 1.00 88.00 105 PRO A C 1
ATOM 828 O O . PRO A 1 105 ? -13.462 -2.513 1.704 1.00 88.00 105 PRO A O 1
ATOM 831 N N . HIS A 1 106 ? -13.066 -0.384 2.287 1.00 90.81 106 HIS A N 1
ATOM 832 C CA . HIS A 1 106 ? -11.674 -0.499 2.726 1.00 90.81 106 HIS A CA 1
ATOM 833 C C . HIS A 1 106 ? -11.345 0.712 3.630 1.00 90.81 106 HIS A C 1
ATOM 835 O O . HIS A 1 106 ? -12.176 1.623 3.758 1.00 90.81 106 HIS A O 1
ATOM 841 N N . PRO A 1 107 ? -10.162 0.787 4.269 1.00 91.81 107 PRO A N 1
ATOM 842 C CA . PRO A 1 107 ? -9.749 1.983 4.999 1.00 91.81 107 PRO A CA 1
ATOM 843 C C . PRO A 1 107 ? -9.705 3.220 4.075 1.00 91.81 107 PRO A C 1
ATOM 845 O O . PRO A 1 107 ? -9.330 3.090 2.905 1.00 91.81 107 PRO A O 1
ATOM 848 N N . PRO A 1 108 ? -10.057 4.429 4.559 1.00 91.50 108 PRO A N 1
ATOM 849 C CA . PRO A 1 108 ? -9.971 5.659 3.780 1.00 91.50 108 PRO A CA 1
ATOM 850 C C . PRO A 1 108 ? -8.569 5.860 3.206 1.00 91.50 108 PRO A C 1
ATOM 852 O O . PRO A 1 108 ? -7.613 6.039 3.962 1.00 91.50 108 PRO A O 1
ATOM 855 N N . CYS A 1 109 ? -8.462 5.839 1.879 1.00 89.12 109 CYS A N 1
ATOM 856 C CA . CYS A 1 109 ? -7.210 6.047 1.162 1.00 89.12 109 CYS A CA 1
ATOM 857 C C . CYS A 1 109 ? -7.072 7.526 0.788 1.00 89.12 109 CYS A C 1
ATOM 859 O O . CYS A 1 109 ? -7.939 8.086 0.119 1.00 89.12 109 CYS A O 1
ATOM 861 N N . ILE A 1 110 ? -5.997 8.175 1.234 1.00 87.12 110 ILE A N 1
ATOM 862 C CA . ILE A 1 110 ? -5.748 9.599 0.994 1.00 87.12 110 ILE A CA 1
ATOM 863 C C . ILE A 1 110 ? -4.513 9.726 0.113 1.00 87.12 110 ILE A C 1
ATOM 865 O O . ILE A 1 110 ? -3.394 9.492 0.562 1.00 87.12 110 ILE A O 1
ATOM 869 N N . LEU A 1 111 ? -4.704 10.135 -1.138 1.00 83.88 111 LEU A N 1
ATOM 870 C CA . LEU A 1 111 ? -3.598 10.392 -2.051 1.00 83.88 111 LEU A CA 1
ATOM 871 C C . LEU A 1 111 ? -2.988 11.771 -1.789 1.00 83.88 111 LEU A C 1
ATOM 873 O O . LEU A 1 111 ? -3.658 12.796 -1.929 1.00 83.88 111 LEU A O 1
ATOM 877 N N . ARG A 1 112 ? -1.690 11.813 -1.483 1.00 73.25 112 ARG A N 1
ATOM 878 C CA . ARG A 1 112 ? -0.927 13.066 -1.487 1.00 73.25 112 ARG A CA 1
ATOM 879 C C . ARG A 1 112 ? -0.361 13.325 -2.880 1.00 73.25 112 ARG A C 1
ATOM 881 O O . ARG A 1 112 ? 0.598 12.673 -3.290 1.00 73.25 112 ARG A O 1
ATOM 888 N N . SER A 1 113 ? -0.907 14.327 -3.567 1.00 61.19 113 SER A N 1
ATOM 889 C CA . SER A 1 113 ? -0.343 14.845 -4.817 1.00 61.19 113 SER A CA 1
ATOM 890 C C . SER A 1 113 ? 0.488 16.113 -4.579 1.00 61.19 113 SER A C 1
ATOM 892 O O . SER A 1 113 ? -0.005 17.089 -4.017 1.00 61.19 113 SER A O 1
ATOM 894 N N . LEU A 1 114 ? 1.749 16.107 -5.024 1.00 55.28 114 LEU A N 1
ATOM 895 C CA . LEU A 1 114 ? 2.588 17.297 -5.216 1.00 55.28 114 LEU A CA 1
ATOM 896 C C . LEU A 1 114 ? 2.623 17.583 -6.729 1.00 55.28 114 LEU A C 1
ATOM 898 O O . LEU A 1 114 ? 3.577 17.231 -7.415 1.00 55.28 114 LEU A O 1
ATOM 902 N N . GLY A 1 115 ? 1.514 18.121 -7.244 1.00 47.88 115 GLY A N 1
ATOM 903 C CA . GLY A 1 115 ? 1.273 18.398 -8.667 1.00 47.88 115 GLY A CA 1
ATOM 904 C C . GLY A 1 115 ? -0.208 18.215 -9.023 1.00 47.88 115 GLY A C 1
ATOM 905 O O . GLY A 1 115 ? -0.671 17.097 -9.221 1.00 47.88 115 GLY A O 1
ATOM 906 N N . LEU A 1 116 ? -0.988 19.297 -9.026 1.00 38.66 116 LEU A N 1
ATOM 907 C CA . LEU A 1 116 ? -2.421 19.295 -9.382 1.00 38.66 116 LEU A CA 1
ATOM 908 C C . LEU A 1 116 ? -2.643 19.007 -10.892 1.00 38.66 116 LEU A C 1
ATOM 910 O O . LEU A 1 116 ? -1.730 19.273 -11.673 1.00 38.66 116 LEU A O 1
ATOM 914 N N . PRO A 1 117 ? -3.841 18.541 -11.324 1.00 41.03 117 PRO A N 1
ATOM 915 C CA . PRO A 1 117 ? -5.085 18.481 -10.567 1.00 41.03 117 PRO A CA 1
ATOM 916 C C . PRO A 1 117 ? -5.456 17.089 -10.045 1.00 41.03 117 PRO A C 1
ATOM 918 O O . PRO A 1 117 ? -5.321 16.058 -10.697 1.00 41.03 117 PRO A O 1
ATOM 921 N N . ALA A 1 118 ? -5.994 17.118 -8.831 1.00 42.72 118 ALA A N 1
ATOM 922 C CA . ALA A 1 118 ? -6.724 16.058 -8.175 1.00 42.72 118 ALA A CA 1
ATOM 923 C C . ALA A 1 118 ? -8.008 15.725 -8.953 1.00 42.72 118 ALA A C 1
ATOM 925 O O . ALA A 1 118 ? -9.029 16.379 -8.761 1.00 42.72 118 ALA A O 1
ATOM 926 N N . LEU A 1 119 ? -7.972 14.706 -9.814 1.00 36.62 119 LEU A N 1
ATOM 927 C CA . LEU A 1 119 ? -9.188 14.155 -10.432 1.00 36.62 119 LEU A CA 1
ATOM 928 C C . LEU A 1 119 ? -9.729 12.905 -9.721 1.00 36.62 119 LEU A C 1
ATOM 930 O O . LEU A 1 119 ? -10.842 12.489 -10.011 1.00 36.62 119 LEU A O 1
ATOM 934 N N . LEU A 1 120 ? -9.015 12.356 -8.732 1.00 40.03 120 LEU A N 1
ATOM 935 C CA . LEU A 1 120 ? -9.477 11.178 -7.977 1.00 40.03 120 LEU A CA 1
ATOM 936 C C . LEU A 1 120 ? -9.814 11.459 -6.505 1.00 40.03 120 LEU A C 1
ATOM 938 O O . LEU A 1 120 ? -10.441 10.629 -5.855 1.00 40.03 120 LEU A O 1
ATOM 942 N N . THR A 1 121 ? -9.481 12.640 -5.972 1.00 38.97 121 THR A N 1
ATOM 943 C CA . THR A 1 121 ? -9.767 12.977 -4.563 1.00 38.97 121 THR A CA 1
ATOM 944 C C . THR A 1 121 ? -11.170 13.563 -4.344 1.00 38.97 121 THR A C 1
ATOM 946 O O . THR A 1 121 ? -11.618 13.645 -3.204 1.00 38.97 121 THR A O 1
ATOM 949 N N . THR A 1 122 ? -11.895 13.926 -5.409 1.00 31.66 122 THR A N 1
ATOM 950 C CA . THR A 1 122 ? -13.246 14.524 -5.307 1.00 31.66 122 THR A CA 1
ATOM 951 C C . THR A 1 122 ? -14.375 13.528 -5.606 1.00 31.66 122 THR A C 1
ATOM 953 O O . THR A 1 122 ? -15.521 13.791 -5.256 1.00 31.66 122 THR A O 1
ATOM 956 N N . GLN A 1 123 ? -14.087 12.349 -6.173 1.00 32.88 123 GLN A N 1
ATOM 957 C CA . GLN A 1 123 ? -15.137 11.387 -6.550 1.00 32.88 123 GLN A CA 1
ATOM 958 C C . GLN A 1 123 ? -15.598 10.458 -5.408 1.00 32.88 123 GLN A C 1
ATOM 960 O O . GLN A 1 123 ? -16.570 9.733 -5.576 1.00 32.88 123 GLN A O 1
ATOM 965 N N . PHE A 1 124 ? -14.971 10.506 -4.228 1.00 36.66 124 PHE A N 1
ATOM 966 C CA . PHE A 1 124 ? -15.432 9.747 -3.052 1.00 36.66 124 PHE A CA 1
ATOM 967 C C . PHE A 1 124 ? -16.075 10.611 -1.960 1.00 36.66 124 PHE A C 1
ATOM 969 O O . PHE A 1 124 ? -16.453 10.086 -0.916 1.00 36.66 124 PHE A O 1
ATOM 976 N N . LEU A 1 125 ? -16.241 11.920 -2.194 1.00 31.94 125 LEU A N 1
ATOM 977 C CA . LEU A 1 125 ? -16.907 12.821 -1.243 1.00 31.94 125 LEU A CA 1
ATOM 978 C C . LEU A 1 125 ? -18.308 13.276 -1.688 1.00 31.94 125 LEU A C 1
ATOM 980 O O . LEU A 1 125 ? -18.998 13.920 -0.907 1.00 31.94 125 LEU A O 1
ATOM 984 N N . VAL A 1 126 ? -18.777 12.905 -2.887 1.00 33.19 126 VAL A N 1
ATOM 985 C CA . VAL A 1 126 ? -20.149 13.199 -3.349 1.00 33.19 126 VAL A CA 1
ATOM 986 C C . VAL A 1 126 ? -20.678 12.063 -4.234 1.00 33.19 126 VAL A C 1
ATOM 988 O O . VAL A 1 126 ? -20.686 12.158 -5.455 1.00 33.19 126 VAL A O 1
ATOM 991 N N . ALA A 1 127 ? -21.126 10.970 -3.621 1.00 28.80 127 ALA A N 1
ATOM 992 C CA . ALA A 1 127 ? -22.005 9.991 -4.268 1.00 28.80 127 ALA A CA 1
ATOM 993 C C . ALA A 1 127 ? -22.891 9.315 -3.211 1.00 28.80 127 ALA A C 1
ATOM 995 O O . ALA A 1 127 ? -22.815 8.118 -2.964 1.00 28.80 127 ALA A O 1
ATOM 996 N N . CYS A 1 128 ? -23.707 10.134 -2.550 1.00 30.52 128 CYS A N 1
ATOM 997 C CA . CYS A 1 128 ? -24.961 9.692 -1.956 1.00 30.52 128 CYS A CA 1
ATOM 998 C C . CYS A 1 128 ? -26.034 10.732 -2.312 1.00 30.52 128 CYS A C 1
ATOM 1000 O O . CYS A 1 128 ? -26.179 11.738 -1.615 1.00 30.52 128 CYS A O 1
ATOM 1002 N N . PRO A 1 129 ? -26.719 10.562 -3.452 1.00 34.06 129 PRO A N 1
ATOM 1003 C CA . PRO A 1 129 ? -28.095 10.996 -3.585 1.00 34.06 129 PRO A CA 1
ATOM 1004 C C . PRO A 1 129 ? -28.978 9.769 -3.847 1.00 34.06 129 PRO A C 1
ATOM 1006 O O . PRO A 1 129 ? -28.647 8.967 -4.715 1.00 34.06 129 PRO A O 1
ATOM 1009 N N . CYS A 1 130 ? -30.093 9.722 -3.112 1.00 32.91 130 CYS A N 1
ATOM 1010 C CA . CYS A 1 130 ? -31.139 8.694 -2.993 1.00 32.91 130 CYS A CA 1
ATOM 1011 C C . CYS A 1 130 ? -30.822 7.441 -2.158 1.00 32.91 130 CYS A C 1
ATOM 1013 O O . CYS A 1 130 ? -29.855 6.714 -2.460 1.00 32.91 130 CYS A O 1
#

Secondary structure (DSSP, 8-state):
-GGG-SS--EE-S-EEGGGS-HHHHHHHHHHHHHHHTS-EEEEEE----HHHHHHHT--STTHHHHHHHHHHHHHHHHHSTTEEEE-SS-EEEEE--SSPPSSSS-S-EEE--SSS--SSSSTTSS----

Mean predicted aligned error: 7.46 Å

Nearest PDB structures (foldseek):
  7bip-assembly1_B  TM=9.700E-01  e=3.252E-10  Streptomyces bottropensis
  8cbb-assembly1_A  TM=9.491E-01  e=6.951E-09  Enhygromyxa salina
  8cbb-assembly2_D  TM=9.460E-01  e=9.627E-09  Enhygromyxa salina
  8cbb-assembly2_C  TM=9.471E-01  e=9.627E-09  Enhygromyxa salina
  1luc-assembly1_A  TM=9.367E-01  e=3.782E-08  Vibrio harveyi

Radius of gyration: 15.35 Å; Cα contacts (8 Å, |Δi|>4): 184; chains: 1; bounding box: 50×35×40 Å

pLDDT: mean 84.24, std 18.93, range [28.8, 96.88]

Solven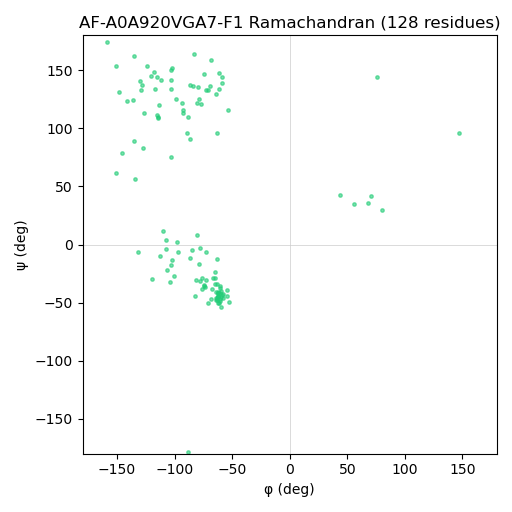t-accessible surface area (backbone atoms only — not comparable to full-atom values): 7808 Å² total; per-residue (Å²): 109,51,90,78,51,92,80,74,72,47,67,43,95,58,43,50,51,66,84,52,58,41,67,61,50,36,33,55,52,13,41,48,15,47,64,40,70,55,31,44,32,46,20,35,28,57,75,85,58,65,71,58,27,61,74,71,71,40,68,68,86,57,38,63,62,47,32,51,53,35,51,53,49,28,55,37,44,57,68,33,85,42,28,65,45,83,58,96,85,51,76,44,76,59,40,65,65,79,50,57,45,69,32,76,85,50,59,55,73,42,78,61,73,96,68,84,81,78,79,73,77,61,68,81,78,69,83,84,81,135

Sequence (130 aa):
MAGRTKKIRIGTGVSVLNFHDPVFMAEETAMLDLLSGGRLNFGIGRGQVVYEYANFKVDYDTRTERFNEIVDITLGLWSTPGFTYHGEHYQVDALPIAPVPIQKPHPPCILRSLGLPALLTTQFLVACPC